Protein AF-A0A6J5IWK3-F1 (afdb_monomer_lite)

Sequence (93 aa):
MSSSYVPAFEVRNGRRNTIPVLATIPHRGTHVPPDIAARMVPKHARWQRNTDWFLADLYAFLPEVGITTIVATHSRYVDDVNRDPGQAPCANR

pLDDT: mean 89.23, std 13.57, range [39.97, 97.75]

Secondary structure (DSSP, 8-state):
-------SEEEESTTT--SS-EEEETT---B--HHHHTTS-HHHHHH-TTS-TTHHHHTTTTTTTT-EEEEE-B-TTT--TTS-TT--S----

Foldseek 3Di:
DDPPDDDQKDKALVPVLPDPAEAEAQAQALDDDPVRCVVDDVVCNPCLVRGPPCVCVVCVCCSVVRYIYIYGHHHCSNPRPVDDPPDDPDPDD

InterPro domains:
  IPR007709 N-formylglutamate amidohydrolase [PF05013] (20-88)

Structure (mmCIF, N/CA/C/O backbone):
data_AF-A0A6J5IWK3-F1
#
_entry.id   AF-A0A6J5IWK3-F1
#
loop_
_atom_site.group_PDB
_atom_site.id
_atom_site.type_symbol
_atom_site.label_atom_id
_atom_site.label_alt_id
_atom_site.label_comp_id
_atom_site.label_asym_id
_atom_site.label_entity_id
_atom_site.label_seq_id
_atom_site.pdbx_PDB_ins_code
_atom_site.Cartn_x
_atom_site.Cartn_y
_atom_site.Cartn_z
_atom_site.occupancy
_atom_site.B_iso_or_equiv
_atom_site.auth_seq_id
_atom_site.auth_comp_id
_atom_site.auth_asym_id
_atom_site.auth_atom_id
_atom_site.pdbx_PDB_model_num
ATOM 1 N N . MET A 1 1 ? 13.607 -19.258 -12.348 1.00 43.31 1 MET A N 1
ATOM 2 C CA . MET A 1 1 ? 13.625 -18.098 -11.431 1.00 43.31 1 MET A CA 1
ATOM 3 C C . MET A 1 1 ? 12.241 -17.997 -10.820 1.00 43.31 1 MET A C 1
ATOM 5 O O . MET A 1 1 ? 11.300 -17.752 -11.560 1.00 43.31 1 MET A O 1
ATOM 9 N N . SER A 1 2 ? 12.088 -18.323 -9.535 1.00 48.09 2 SER A N 1
ATOM 10 C CA . SER A 1 2 ? 10.784 -18.239 -8.867 1.00 48.09 2 SER A CA 1
ATOM 11 C C . SER A 1 2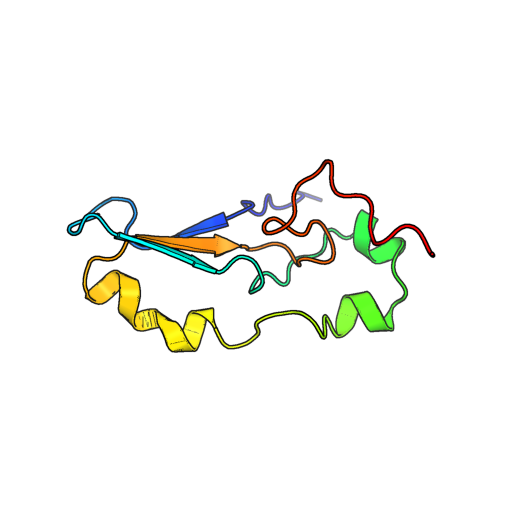 ? 10.360 -16.773 -8.831 1.00 48.09 2 SER A C 1
ATOM 13 O O . SER A 1 2 ? 11.066 -15.957 -8.241 1.00 48.09 2 SER A O 1
ATOM 15 N N . SER A 1 3 ? 9.267 -16.423 -9.509 1.00 58.78 3 SER A N 1
ATOM 16 C CA . SER A 1 3 ? 8.638 -15.121 -9.312 1.00 58.78 3 SER A CA 1
ATOM 17 C C . SER A 1 3 ? 8.051 -15.144 -7.906 1.00 58.78 3 SER A C 1
ATOM 19 O O . SER A 1 3 ? 7.085 -15.862 -7.647 1.00 58.78 3 SER A O 1
ATOM 21 N N . SER A 1 4 ? 8.694 -14.459 -6.961 1.00 78.38 4 SER A N 1
ATOM 22 C CA . SER A 1 4 ? 8.174 -14.346 -5.604 1.00 78.38 4 SER A CA 1
ATOM 23 C C . SER A 1 4 ? 6.884 -13.536 -5.669 1.00 78.38 4 SER A C 1
ATOM 25 O O . SER A 1 4 ? 6.922 -12.334 -5.931 1.00 78.38 4 SER A O 1
ATO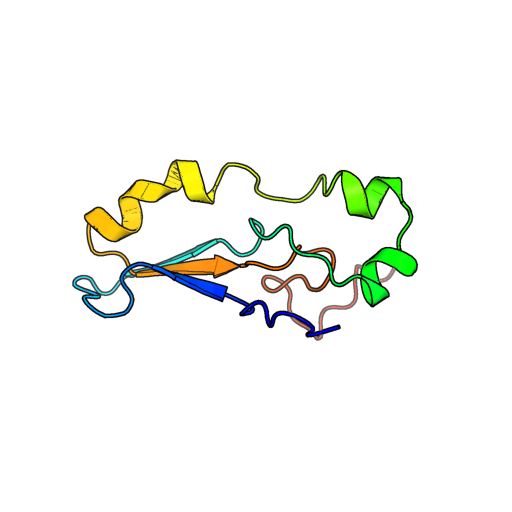M 27 N N . TYR A 1 5 ? 5.751 -14.203 -5.474 1.00 87.00 5 TYR A N 1
ATOM 28 C CA . TYR A 1 5 ? 4.442 -13.567 -5.404 1.00 87.00 5 TYR A CA 1
ATOM 29 C C . TYR A 1 5 ? 4.447 -12.433 -4.368 1.00 87.00 5 TYR A C 1
ATOM 31 O O . TYR A 1 5 ? 4.807 -12.649 -3.209 1.00 87.00 5 TYR A O 1
ATOM 39 N N . VAL A 1 6 ? 4.033 -11.235 -4.786 1.00 93.69 6 VAL A N 1
ATOM 40 C CA . VAL A 1 6 ? 3.812 -10.084 -3.905 1.00 93.69 6 VAL A CA 1
ATOM 41 C C . VAL A 1 6 ? 2.299 -9.900 -3.768 1.00 93.69 6 VAL A C 1
ATOM 43 O O . VAL A 1 6 ? 1.636 -9.665 -4.779 1.00 93.69 6 VAL A O 1
ATOM 46 N N . PRO A 1 7 ? 1.715 -10.005 -2.560 1.00 95.56 7 PRO A N 1
ATOM 47 C CA . PRO A 1 7 ? 0.282 -9.783 -2.384 1.00 95.56 7 PRO A CA 1
ATOM 48 C C . PRO A 1 7 ? -0.066 -8.336 -2.732 1.00 95.56 7 PRO A C 1
ATOM 50 O O . PRO A 1 7 ? 0.701 -7.440 -2.399 1.00 95.56 7 PRO A O 1
ATOM 53 N N . ALA A 1 8 ? -1.220 -8.087 -3.358 1.00 94.94 8 ALA A N 1
ATOM 54 C CA . ALA A 1 8 ? -1.640 -6.736 -3.754 1.00 94.94 8 ALA A CA 1
ATOM 55 C C . ALA A 1 8 ? -1.765 -5.763 -2.563 1.00 94.94 8 ALA A C 1
ATOM 57 O O . ALA A 1 8 ? -1.454 -4.576 -2.686 1.00 94.94 8 ALA A O 1
ATOM 58 N N . PHE A 1 9 ? -2.155 -6.288 -1.397 1.00 96.69 9 PHE A N 1
ATOM 59 C CA . PHE A 1 9 ? -2.324 -5.523 -0.168 1.00 96.69 9 PHE A CA 1
ATOM 60 C C . PHE A 1 9 ? -1.693 -6.230 1.032 1.00 96.69 9 PHE A C 1
ATOM 62 O O . PHE A 1 9 ? -1.765 -7.452 1.169 1.00 96.69 9 PHE A O 1
ATOM 69 N N . GLU A 1 10 ? -1.131 -5.432 1.931 1.00 96.00 10 GLU A N 1
ATOM 70 C CA . GLU A 1 10 ? -0.817 -5.815 3.302 1.00 96.00 10 GLU A CA 1
ATOM 71 C C . GLU A 1 10 ? -2.009 -5.434 4.193 1.00 96.00 10 GLU A C 1
ATOM 73 O O . GLU A 1 10 ? -2.490 -4.300 4.139 1.00 96.00 10 GLU A O 1
ATOM 78 N N . VAL A 1 11 ? -2.486 -6.363 5.025 1.00 96.12 11 VAL A N 1
ATOM 79 C CA . VAL A 1 11 ? -3.564 -6.100 5.989 1.00 96.12 11 VAL A CA 1
ATOM 80 C C . VAL A 1 11 ? -2.999 -6.141 7.403 1.00 96.12 11 VAL A C 1
ATOM 82 O O . VAL A 1 11 ? -2.567 -7.188 7.885 1.00 96.12 11 VAL A O 1
ATOM 85 N N . ARG A 1 12 ? -3.039 -5.000 8.089 1.00 95.06 12 ARG A N 1
ATOM 86 C CA . ARG A 1 12 ? -2.606 -4.841 9.481 1.00 95.06 12 ARG A CA 1
ATOM 87 C C . ARG A 1 12 ? -3.813 -4.922 10.407 1.00 95.06 12 ARG A C 1
ATOM 89 O O . ARG A 1 12 ? -4.875 -4.394 10.091 1.00 95.06 12 ARG A O 1
ATOM 96 N N . ASN A 1 13 ? -3.643 -5.587 11.551 1.00 93.00 13 ASN A N 1
ATOM 97 C CA . ASN A 1 13 ? -4.681 -5.785 12.574 1.00 93.00 13 ASN A CA 1
ATOM 98 C C . ASN A 1 13 ? -5.944 -6.572 12.128 1.00 93.00 13 ASN A C 1
ATOM 100 O O . ASN A 1 13 ? -6.913 -6.676 12.878 1.00 93.00 13 ASN A O 1
ATOM 104 N N . GLY A 1 14 ? -5.925 -7.227 10.961 1.00 81.56 14 GLY A N 1
ATOM 105 C CA . GLY A 1 14 ? -7.110 -7.884 10.380 1.00 81.56 14 GLY A CA 1
ATOM 106 C C . GLY A 1 14 ? -7.673 -9.106 11.126 1.00 81.56 14 GLY A C 1
ATOM 107 O O . GLY A 1 14 ? -8.685 -9.644 10.697 1.00 81.56 14 GLY A O 1
ATOM 108 N N . ARG A 1 15 ? -7.033 -9.572 12.210 1.00 82.69 15 ARG A N 1
ATOM 109 C CA . ARG A 1 15 ? -7.515 -10.699 13.041 1.00 82.69 15 ARG A CA 1
ATOM 110 C C . ARG A 1 15 ? -8.085 -10.286 14.399 1.00 82.69 15 ARG A C 1
ATOM 112 O O . ARG A 1 15 ? -8.738 -11.106 15.034 1.00 82.69 15 ARG A O 1
ATOM 119 N N . ARG A 1 16 ? -7.742 -9.089 14.889 1.00 82.62 16 ARG A N 1
ATOM 120 C CA . ARG A 1 16 ? -8.234 -8.585 16.182 1.00 82.62 16 ARG A CA 1
ATOM 121 C C . ARG A 1 16 ? -9.369 -7.595 15.978 1.00 82.62 16 ARG A C 1
ATOM 123 O O . ARG A 1 16 ? -10.337 -7.683 16.721 1.00 82.62 16 ARG A O 1
ATOM 130 N N . ASN A 1 17 ? -9.228 -6.685 14.999 1.00 81.12 17 ASN A N 1
ATOM 131 C CA . ASN A 1 17 ? -10.294 -5.822 14.473 1.00 81.12 17 ASN A CA 1
ATOM 132 C C . ASN A 1 17 ? -11.277 -5.328 15.552 1.00 81.12 17 ASN A C 1
ATOM 134 O O . ASN A 1 17 ? -12.484 -5.546 15.469 1.00 81.12 17 ASN A O 1
ATOM 138 N N . THR A 1 18 ? -10.732 -4.706 16.598 1.00 89.88 18 THR A N 1
ATOM 139 C CA . THR A 1 18 ? -11.454 -4.425 17.845 1.00 89.88 18 THR A CA 1
ATOM 140 C C . THR A 1 18 ? -12.371 -3.210 17.757 1.00 89.88 18 THR A C 1
ATOM 142 O O . THR A 1 18 ? -13.225 -3.046 18.626 1.00 89.88 18 THR A O 1
ATOM 145 N N . ILE A 1 19 ? -12.226 -2.375 16.721 1.00 93.94 19 ILE A N 1
ATOM 146 C CA . ILE A 1 19 ? -13.123 -1.248 16.448 1.00 93.94 19 ILE A CA 1
ATOM 147 C C . ILE A 1 19 ? -13.648 -1.285 15.004 1.00 93.94 19 ILE A C 1
ATOM 149 O O . ILE A 1 19 ? -12.933 -1.740 14.106 1.00 93.94 19 ILE A O 1
ATOM 153 N N . PRO A 1 20 ? -14.878 -0.797 14.744 1.00 94.38 20 PRO A N 1
ATOM 154 C CA . PRO A 1 20 ? -15.531 -0.886 13.436 1.00 94.38 20 PRO A CA 1
ATOM 155 C C . PRO A 1 20 ? -15.054 0.216 12.472 1.00 94.38 20 PRO A C 1
ATOM 157 O O . PRO A 1 20 ? -15.855 0.905 11.847 1.00 94.38 20 PRO A O 1
ATOM 160 N N . VAL A 1 21 ? -13.738 0.411 12.375 1.00 94.75 21 VAL A N 1
ATOM 161 C CA . VAL A 1 21 ? -13.106 1.402 11.497 1.00 94.75 21 VAL A CA 1
ATOM 162 C C . VAL A 1 21 ? -12.057 0.711 10.632 1.00 94.75 21 VAL A C 1
ATOM 164 O O . VAL A 1 21 ? -11.200 -0.024 11.131 1.00 94.75 21 VAL A O 1
ATOM 167 N N . LEU A 1 22 ? -12.123 0.986 9.329 1.00 95.31 22 LEU A N 1
ATOM 168 C CA . LEU A 1 22 ? -11.159 0.544 8.330 1.00 95.31 22 LEU A CA 1
ATOM 169 C C . LEU A 1 22 ? -10.430 1.762 7.759 1.00 95.31 22 LEU A C 1
ATOM 171 O O . LEU A 1 22 ? -11.065 2.677 7.238 1.00 95.31 22 LEU A O 1
ATOM 175 N N . ALA A 1 23 ? -9.103 1.752 7.826 1.00 96.25 23 ALA A N 1
ATOM 176 C CA . ALA A 1 23 ? -8.256 2.738 7.169 1.00 96.25 23 ALA A CA 1
ATOM 177 C C . ALA A 1 23 ? -7.595 2.123 5.932 1.00 96.25 23 ALA A C 1
ATOM 179 O O . ALA A 1 23 ? -7.133 0.982 5.963 1.00 96.25 23 ALA A O 1
ATOM 180 N N . THR A 1 24 ? -7.523 2.879 4.840 1.00 96.81 24 THR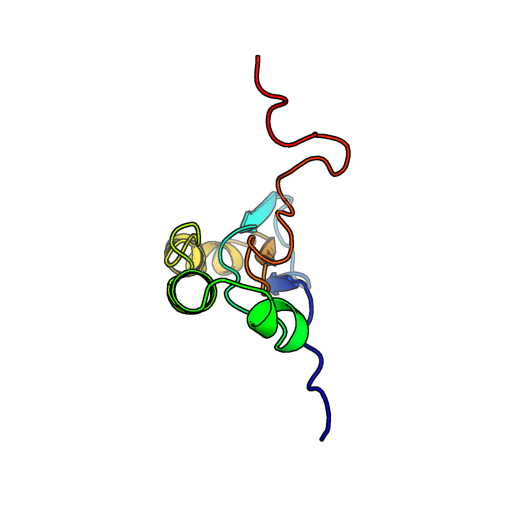 A N 1
ATOM 181 C CA . THR A 1 24 ? -6.861 2.438 3.608 1.00 96.81 24 THR A CA 1
ATOM 182 C C . THR A 1 24 ? -5.748 3.406 3.231 1.00 96.81 24 THR A C 1
ATOM 184 O O . THR A 1 24 ? -5.887 4.619 3.372 1.00 96.81 24 THR A O 1
ATOM 187 N N . ILE A 1 25 ? -4.622 2.860 2.777 1.00 97.62 25 ILE A N 1
ATOM 188 C CA . ILE A 1 25 ? -3.464 3.613 2.291 1.00 97.62 25 ILE A CA 1
ATOM 189 C C . ILE A 1 25 ? -3.183 3.122 0.864 1.00 97.62 25 ILE A C 1
ATOM 191 O O . ILE A 1 25 ? -2.375 2.206 0.668 1.00 97.62 25 ILE A O 1
ATOM 195 N N . PRO A 1 26 ? -3.897 3.668 -0.139 1.00 97.25 26 PRO A N 1
ATOM 196 C CA . PRO A 1 26 ? -3.931 3.108 -1.490 1.00 97.25 26 PRO A CA 1
ATOM 197 C C . PRO A 1 26 ? -2.666 3.397 -2.306 1.00 97.25 26 PRO A C 1
ATOM 199 O O . PRO A 1 26 ? -2.390 2.684 -3.264 1.00 97.25 26 PRO A O 1
ATOM 202 N N . HIS A 1 27 ? -1.885 4.426 -1.954 1.00 97.50 27 HIS A N 1
ATOM 203 C CA . HIS A 1 27 ? -0.792 4.926 -2.805 1.00 97.50 27 HIS A CA 1
ATOM 204 C C . HIS A 1 27 ? 0.604 4.814 -2.183 1.00 97.50 27 HIS A C 1
ATOM 206 O O . HIS A 1 27 ? 1.554 5.381 -2.715 1.00 97.50 27 HIS A O 1
ATOM 212 N N . ARG A 1 28 ? 0.768 4.056 -1.091 1.00 96.19 28 ARG A N 1
ATOM 213 C CA . ARG A 1 28 ? 2.094 3.797 -0.492 1.00 96.19 28 ARG A CA 1
ATOM 214 C C . ARG A 1 28 ? 2.923 2.773 -1.271 1.00 96.19 28 ARG A C 1
ATOM 216 O O . ARG A 1 28 ? 4.141 2.713 -1.106 1.00 96.19 28 ARG A O 1
ATOM 223 N N . GLY A 1 29 ? 2.284 1.913 -2.058 1.00 95.88 29 GLY A N 1
ATOM 224 C CA . GLY A 1 29 ? 2.972 0.820 -2.731 1.00 95.88 29 GLY A CA 1
ATOM 225 C C . GLY A 1 29 ? 4.087 1.305 -3.660 1.00 95.88 29 GLY A C 1
ATOM 226 O O . GLY A 1 29 ? 3.997 2.366 -4.276 1.00 95.88 29 GLY A O 1
ATOM 227 N N . THR A 1 30 ? 5.161 0.522 -3.733 1.00 95.88 30 THR A N 1
ATOM 228 C CA . THR A 1 30 ? 6.350 0.829 -4.547 1.00 95.88 30 THR A CA 1
ATOM 229 C C . THR A 1 30 ? 6.726 -0.303 -5.491 1.00 95.88 30 THR A C 1
ATOM 231 O O . THR A 1 30 ? 7.596 -0.130 -6.349 1.00 95.88 30 THR A O 1
ATOM 234 N N . HIS A 1 31 ? 6.084 -1.466 -5.357 1.00 95.69 31 HIS A N 1
ATOM 235 C CA . HIS A 1 31 ? 6.362 -2.599 -6.219 1.00 95.69 31 HIS A CA 1
ATOM 236 C C . HIS A 1 31 ? 5.840 -2.327 -7.634 1.00 95.69 31 HIS A C 1
ATOM 238 O O . HIS A 1 31 ? 4.661 -2.030 -7.832 1.00 95.69 31 HIS A O 1
ATOM 244 N N . VAL A 1 32 ? 6.735 -2.429 -8.615 1.00 95.00 32 VAL A N 1
ATOM 245 C CA . VAL A 1 32 ? 6.414 -2.407 -10.043 1.00 95.00 32 VAL A CA 1
ATOM 246 C C . VAL A 1 32 ? 6.951 -3.712 -10.632 1.00 95.00 32 VAL A C 1
ATOM 248 O O . VAL A 1 32 ? 8.168 -3.921 -10.585 1.00 95.00 32 VAL A O 1
ATOM 251 N N . PRO A 1 33 ? 6.085 -4.594 -11.162 1.00 94.06 33 PRO A N 1
ATOM 252 C CA . PRO A 1 33 ? 6.510 -5.821 -11.824 1.00 94.06 33 PRO A CA 1
ATOM 253 C C . PRO A 1 33 ? 7.527 -5.555 -12.951 1.00 94.06 33 PRO A C 1
ATOM 255 O O . PRO A 1 33 ? 7.398 -4.549 -13.658 1.00 94.06 33 PRO A O 1
ATOM 258 N N . PRO A 1 34 ? 8.551 -6.413 -13.141 1.00 93.25 34 PRO A N 1
ATOM 259 C CA . PRO A 1 34 ? 9.624 -6.158 -14.107 1.00 93.25 34 PRO A CA 1
ATOM 260 C C . PRO A 1 34 ? 9.157 -5.969 -15.557 1.00 93.25 34 PRO A C 1
ATOM 262 O O . PRO A 1 34 ? 9.701 -5.138 -16.280 1.00 93.25 34 PRO A O 1
ATOM 265 N N . ASP A 1 35 ? 8.141 -6.716 -15.979 1.00 94.38 35 ASP A N 1
ATOM 266 C CA . ASP A 1 35 ? 7.520 -6.645 -17.304 1.00 94.38 35 ASP A CA 1
ATOM 267 C C . ASP A 1 35 ? 6.791 -5.312 -17.542 1.00 94.38 35 ASP A C 1
ATOM 269 O O . ASP A 1 35 ? 6.842 -4.756 -18.641 1.00 94.38 35 ASP A O 1
ATOM 273 N N . ILE A 1 36 ? 6.180 -4.751 -16.497 1.00 94.62 36 ILE A N 1
ATOM 274 C CA . ILE A 1 36 ? 5.593 -3.408 -16.526 1.00 94.62 36 ILE A CA 1
ATOM 275 C C . ILE A 1 36 ? 6.700 -2.347 -16.508 1.00 94.62 36 ILE A C 1
ATOM 277 O O . ILE A 1 36 ? 6.678 -1.417 -17.316 1.00 94.62 36 ILE A O 1
ATOM 281 N N . ALA A 1 37 ? 7.703 -2.496 -15.638 1.00 94.44 37 ALA A N 1
ATOM 282 C CA . ALA A 1 37 ? 8.820 -1.559 -15.524 1.00 94.44 37 ALA A CA 1
ATOM 283 C C . ALA A 1 37 ? 9.607 -1.425 -16.840 1.00 94.44 37 ALA A C 1
ATOM 285 O O . ALA A 1 37 ? 9.999 -0.317 -17.205 1.00 94.44 37 ALA A O 1
ATOM 286 N N . ALA A 1 38 ? 9.777 -2.523 -17.588 1.00 95.31 38 ALA A N 1
ATOM 287 C CA . ALA A 1 38 ? 10.437 -2.539 -18.896 1.00 95.31 38 ALA A CA 1
ATOM 288 C C . ALA A 1 38 ? 9.727 -1.675 -19.957 1.00 95.31 38 ALA A C 1
ATOM 290 O O . ALA A 1 38 ? 10.347 -1.264 -20.936 1.00 95.31 38 ALA A O 1
ATOM 291 N N . ARG A 1 39 ? 8.437 -1.380 -19.761 1.00 95.56 39 ARG A N 1
ATOM 292 C CA . ARG A 1 39 ? 7.616 -0.548 -20.655 1.00 95.56 39 ARG A CA 1
ATOM 293 C C . ARG A 1 39 ? 7.522 0.909 -20.194 1.00 95.56 39 ARG A C 1
ATOM 295 O O . ARG A 1 39 ? 6.926 1.731 -20.887 1.00 95.56 39 ARG A O 1
ATOM 302 N N . MET A 1 40 ? 8.075 1.240 -19.028 1.00 94.44 40 MET A N 1
ATOM 303 C CA . MET A 1 40 ? 8.050 2.588 -18.467 1.00 94.44 40 MET A CA 1
ATOM 304 C C . MET A 1 40 ? 9.267 3.403 -18.903 1.00 94.44 40 MET A C 1
ATOM 306 O O . MET A 1 40 ? 10.350 2.879 -19.152 1.00 94.44 40 MET A O 1
ATOM 310 N N . VAL A 1 41 ? 9.129 4.731 -18.882 1.00 95.00 41 VAL A N 1
ATOM 311 C CA . VAL A 1 41 ? 10.307 5.606 -18.917 1.00 95.00 41 VAL A CA 1
ATOM 312 C C . VAL A 1 41 ? 11.148 5.314 -17.662 1.00 95.00 41 VAL A C 1
ATOM 314 O O . VAL A 1 41 ? 10.606 5.438 -16.559 1.00 95.00 41 VAL A O 1
ATOM 317 N N . PRO A 1 42 ? 12.458 5.002 -17.769 1.00 91.69 42 PRO A N 1
ATOM 318 C CA . PRO A 1 42 ? 13.263 4.537 -16.631 1.00 91.69 42 PRO A CA 1
ATOM 319 C C . PRO A 1 42 ? 13.219 5.463 -15.406 1.00 91.69 42 PRO A C 1
ATOM 321 O O . PRO A 1 42 ? 13.166 5.019 -14.259 1.00 91.69 42 PRO A O 1
ATOM 324 N N . LYS A 1 43 ? 13.161 6.782 -15.641 1.00 92.62 43 LYS A N 1
ATOM 325 C CA . LYS A 1 43 ? 13.028 7.782 -14.572 1.00 92.62 43 LYS A CA 1
ATOM 326 C C . LYS A 1 43 ? 11.685 7.698 -13.830 1.00 92.62 43 LYS A C 1
ATOM 328 O O . LYS A 1 43 ? 11.623 8.029 -12.659 1.00 92.62 43 LYS A O 1
ATOM 333 N N . HIS A 1 44 ? 10.596 7.279 -14.462 1.00 90.81 44 HIS A N 1
ATOM 334 C CA . HIS A 1 44 ? 9.307 7.170 -13.772 1.00 90.81 44 HIS A CA 1
ATOM 335 C C . HIS A 1 44 ? 9.257 5.911 -12.904 1.00 90.81 44 HIS A C 1
ATOM 337 O O . HIS A 1 44 ? 8.891 6.017 -11.735 1.00 90.81 44 HIS A O 1
ATOM 343 N N . ALA A 1 45 ? 9.736 4.776 -13.426 1.00 89.19 45 ALA A N 1
ATOM 344 C CA . ALA A 1 45 ? 9.822 3.521 -12.676 1.00 89.19 45 ALA A CA 1
ATOM 345 C C . ALA A 1 45 ? 10.681 3.653 -11.404 1.00 89.19 45 ALA A C 1
ATOM 347 O O . ALA A 1 45 ? 10.329 3.119 -10.353 1.00 89.19 45 ALA A O 1
ATOM 348 N N . ARG A 1 46 ? 11.784 4.415 -11.476 1.00 88.19 46 ARG A N 1
ATOM 349 C CA . ARG A 1 46 ? 12.684 4.625 -10.332 1.00 88.19 46 ARG A CA 1
ATOM 350 C C . ARG A 1 46 ? 12.147 5.614 -9.294 1.00 88.19 46 ARG A C 1
ATOM 352 O O . ARG A 1 46 ? 12.352 5.396 -8.108 1.00 88.19 46 ARG A O 1
ATOM 359 N N . TRP A 1 47 ? 11.545 6.724 -9.719 1.00 90.81 47 TRP A N 1
ATOM 360 C CA . TRP A 1 47 ? 11.277 7.845 -8.808 1.00 90.81 47 TRP A CA 1
ATOM 361 C C . TRP A 1 47 ? 9.890 7.814 -8.178 1.00 90.81 47 TRP A C 1
ATOM 363 O O . TRP A 1 47 ? 9.737 8.396 -7.114 1.00 90.81 47 TRP A O 1
ATOM 373 N N . GLN A 1 48 ? 8.893 7.220 -8.848 1.00 94.06 48 GLN A N 1
ATOM 374 C CA . GLN A 1 48 ? 7.521 7.067 -8.338 1.00 94.06 48 GLN A CA 1
ATOM 375 C C . GLN A 1 48 ? 7.005 8.303 -7.573 1.00 94.06 48 GLN A C 1
ATOM 377 O O . GLN A 1 48 ? 6.592 8.248 -6.420 1.00 94.06 48 GLN A O 1
ATOM 382 N N . ARG A 1 49 ? 7.096 9.476 -8.216 1.00 92.56 49 ARG A N 1
ATOM 383 C CA . ARG A 1 49 ? 6.864 10.786 -7.580 1.00 92.56 49 ARG A CA 1
ATOM 384 C C . ARG A 1 49 ? 5.471 10.956 -6.968 1.00 92.56 49 ARG A C 1
ATOM 386 O O . ARG A 1 49 ? 5.312 11.808 -6.106 1.00 92.56 49 ARG A O 1
ATOM 393 N N . ASN A 1 50 ? 4.483 10.189 -7.425 1.00 92.75 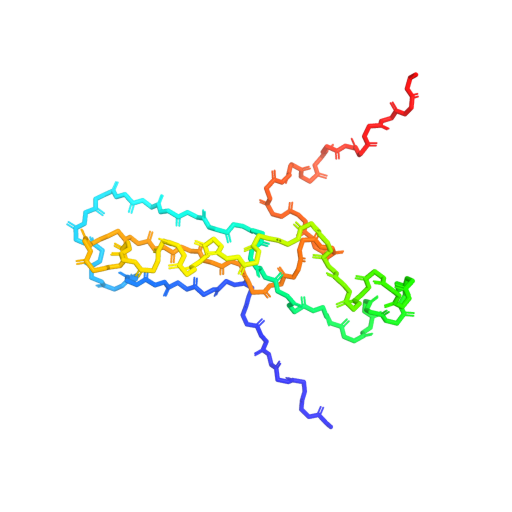50 ASN A N 1
ATOM 394 C CA . ASN A 1 50 ? 3.110 10.237 -6.917 1.00 92.75 50 ASN A CA 1
ATOM 395 C C . ASN A 1 50 ? 2.812 9.174 -5.843 1.00 92.75 50 ASN A C 1
ATOM 397 O O . ASN A 1 50 ? 1.640 8.925 -5.560 1.00 92.75 50 ASN A O 1
ATOM 401 N N . THR A 1 51 ? 3.845 8.529 -5.294 1.00 96.31 51 THR A N 1
ATOM 402 C CA . THR A 1 51 ? 3.734 7.618 -4.151 1.00 96.31 51 THR A CA 1
ATOM 403 C C . THR A 1 51 ? 3.594 8.404 -2.850 1.00 96.31 51 THR A C 1
ATOM 405 O O . THR A 1 51 ? 4.315 9.373 -2.604 1.00 96.31 51 THR A O 1
ATOM 408 N N . ASP A 1 52 ? 2.720 7.923 -1.975 1.00 96.62 52 ASP A N 1
ATOM 409 C CA . ASP A 1 52 ? 2.520 8.442 -0.624 1.00 96.62 52 ASP A CA 1
ATOM 410 C C . ASP A 1 52 ? 3.599 7.886 0.321 1.00 96.62 52 ASP A C 1
ATOM 412 O O . ASP A 1 52 ? 3.330 7.068 1.204 1.00 96.62 52 ASP A O 1
ATOM 416 N N . TRP A 1 53 ? 4.851 8.301 0.097 1.00 95.44 53 TRP A N 1
ATOM 417 C CA . TRP A 1 53 ? 6.061 7.696 0.675 1.00 95.44 53 TRP A CA 1
ATOM 418 C C . TRP A 1 53 ? 6.019 7.476 2.188 1.00 95.44 53 TRP A C 1
ATOM 420 O O . TRP A 1 53 ? 6.465 6.436 2.662 1.00 95.44 53 TRP A O 1
ATOM 430 N N . PHE A 1 54 ? 5.470 8.434 2.933 1.00 95.50 54 PHE A N 1
ATOM 431 C CA . PHE A 1 54 ? 5.521 8.443 4.396 1.00 95.50 54 PHE A CA 1
ATOM 432 C C . PHE A 1 54 ? 4.175 8.146 5.056 1.00 95.50 54 PHE A C 1
ATOM 434 O O . PHE A 1 54 ? 4.090 8.110 6.278 1.00 95.50 54 PHE A O 1
ATOM 441 N N . LEU A 1 55 ? 3.106 7.937 4.282 1.00 95.44 55 LEU A N 1
ATOM 442 C CA . LEU A 1 55 ? 1.753 7.887 4.839 1.00 95.44 55 LEU A CA 1
ATOM 443 C C . LEU A 1 55 ? 1.530 6.644 5.712 1.00 95.44 55 LEU A C 1
ATOM 445 O O . LEU A 1 55 ? 0.887 6.730 6.754 1.00 95.44 55 LEU A O 1
ATOM 449 N N . ALA A 1 56 ? 2.112 5.500 5.337 1.00 93.38 56 ALA A N 1
ATOM 450 C CA . ALA A 1 56 ? 2.043 4.288 6.159 1.00 93.38 56 ALA A CA 1
ATOM 451 C C . ALA A 1 56 ? 2.831 4.394 7.469 1.00 93.38 56 ALA A C 1
ATOM 453 O O . ALA A 1 56 ? 2.448 3.741 8.439 1.00 93.38 56 ALA A O 1
ATOM 454 N N . ASP A 1 57 ? 3.892 5.200 7.496 1.00 95.19 57 ASP A N 1
ATOM 455 C CA . ASP A 1 57 ? 4.695 5.424 8.698 1.00 95.19 57 ASP A CA 1
ATOM 456 C C . ASP A 1 57 ? 4.018 6.461 9.600 1.00 95.19 57 ASP A C 1
ATOM 458 O O . ASP A 1 57 ? 3.875 6.243 10.801 1.00 95.19 57 ASP A O 1
ATOM 462 N N . LEU A 1 58 ? 3.494 7.541 9.008 1.00 97.31 58 LEU A N 1
ATOM 463 C CA . LEU A 1 58 ? 2.710 8.564 9.703 1.00 97.31 58 LEU A CA 1
ATOM 464 C C . LEU A 1 58 ? 1.502 7.962 10.441 1.00 97.31 58 LEU A C 1
ATOM 466 O O . LEU A 1 58 ? 1.170 8.389 11.543 1.00 97.31 58 LEU A O 1
ATOM 470 N N . TYR A 1 59 ? 0.870 6.948 9.847 1.00 96.81 59 TYR A N 1
ATOM 471 C CA . TYR A 1 59 ? -0.287 6.247 10.404 1.00 96.81 59 TYR A CA 1
ATOM 472 C C . TYR A 1 59 ? 0.041 4.855 10.969 1.00 96.81 59 TYR A C 1
ATOM 474 O O . TYR A 1 59 ? -0.852 4.017 11.128 1.00 96.81 59 TYR A O 1
ATOM 482 N N . ALA A 1 60 ? 1.304 4.588 11.313 1.00 95.75 60 ALA A N 1
ATOM 483 C CA . ALA A 1 60 ? 1.719 3.287 11.841 1.00 95.75 60 ALA A CA 1
ATOM 484 C C . ALA A 1 60 ? 1.039 2.914 13.173 1.00 95.75 60 ALA A C 1
ATOM 486 O O . ALA A 1 60 ? 0.942 1.731 13.482 1.00 95.75 60 ALA A O 1
ATOM 487 N N . PHE A 1 61 ? 0.511 3.896 13.914 1.00 96.00 61 PHE A N 1
ATOM 488 C CA . PHE A 1 61 ? -0.195 3.706 15.187 1.00 96.00 61 PHE A CA 1
ATOM 489 C C . PHE A 1 61 ? -1.634 3.175 15.041 1.00 96.00 61 PHE A C 1
ATOM 491 O O . PHE A 1 61 ? -2.225 2.723 16.019 1.00 96.00 61 PHE A O 1
ATOM 498 N N . LEU A 1 62 ? -2.237 3.225 13.843 1.00 96.06 62 LEU A N 1
ATOM 499 C CA . LEU A 1 62 ? -3.645 2.838 13.650 1.00 96.06 62 LEU A CA 1
ATOM 500 C C . LEU A 1 62 ? -3.958 1.394 14.116 1.00 96.06 62 LEU A C 1
ATOM 502 O O . LEU A 1 62 ? -4.944 1.206 14.832 1.00 96.06 62 LEU A O 1
ATOM 506 N N . PRO A 1 63 ? -3.129 0.376 13.801 1.00 95.25 63 PRO A N 1
ATOM 507 C CA . PRO A 1 63 ? -3.282 -0.975 14.342 1.00 95.25 63 PRO A CA 1
ATOM 508 C C . PRO A 1 63 ? -3.295 -1.040 15.874 1.00 95.25 63 PRO A C 1
ATOM 510 O O . PRO A 1 63 ? -4.029 -1.848 16.441 1.00 95.25 63 PRO A O 1
ATOM 513 N N . GLU A 1 64 ? -2.503 -0.200 16.544 1.00 93.88 64 GLU A N 1
ATOM 514 C CA . GLU A 1 64 ? -2.345 -0.201 18.005 1.00 93.88 64 GLU A CA 1
ATOM 515 C C . GLU A 1 64 ? -3.597 0.322 18.713 1.00 93.88 64 GLU A C 1
ATOM 517 O O . GLU A 1 64 ? -3.964 -0.177 19.774 1.00 93.88 64 GLU A O 1
ATOM 522 N N . VAL A 1 65 ? -4.308 1.265 18.087 1.00 94.81 65 VAL A N 1
ATOM 523 C CA . VAL A 1 65 ? -5.603 1.771 18.572 1.00 94.81 65 VAL A CA 1
ATOM 524 C C . VAL A 1 65 ? -6.795 0.915 18.118 1.00 94.81 65 VAL A C 1
ATOM 526 O O . VAL A 1 65 ? -7.947 1.279 18.345 1.00 94.81 65 VAL A O 1
ATOM 529 N N . GLY A 1 66 ? -6.540 -0.237 17.487 1.00 95.31 66 GLY A N 1
ATOM 530 C CA . GLY A 1 66 ? -7.561 -1.220 17.119 1.00 95.31 66 GLY A CA 1
ATOM 531 C C . GLY A 1 66 ? -8.130 -1.086 15.704 1.00 95.31 66 GLY A C 1
ATOM 532 O O . GLY A 1 66 ? -8.975 -1.900 15.319 1.00 95.31 66 GLY A O 1
ATOM 533 N N . ILE A 1 67 ? -7.668 -0.116 14.911 1.00 96.88 67 ILE A N 1
ATOM 534 C CA . ILE A 1 67 ? -8.119 0.093 13.527 1.00 96.88 67 ILE A CA 1
ATOM 535 C C . ILE A 1 67 ? -7.516 -0.987 12.630 1.00 96.88 67 ILE A C 1
ATOM 537 O O . ILE A 1 67 ? -6.344 -1.339 12.760 1.00 96.88 67 ILE A O 1
ATOM 541 N N . THR A 1 68 ? -8.313 -1.539 11.716 1.00 97.12 68 THR A N 1
ATOM 542 C CA . THR A 1 68 ? -7.771 -2.390 10.646 1.00 97.12 68 THR A CA 1
ATOM 543 C C . THR A 1 68 ? -7.246 -1.493 9.534 1.00 97.12 68 THR A C 1
ATOM 545 O O . THR A 1 68 ? -7.958 -0.592 9.092 1.00 97.12 68 THR A O 1
ATOM 548 N N . THR A 1 69 ? -6.020 -1.735 9.069 1.00 97.25 69 THR A N 1
ATOM 549 C CA . THR A 1 69 ? -5.394 -0.906 8.028 1.00 97.25 69 THR A CA 1
ATOM 550 C C . THR A 1 69 ? -5.026 -1.755 6.820 1.00 97.25 69 THR A C 1
ATOM 552 O O . THR A 1 69 ? -4.313 -2.748 6.957 1.00 97.25 69 THR A O 1
ATOM 555 N N . ILE A 1 70 ? -5.487 -1.356 5.635 1.00 97.19 70 ILE A N 1
ATOM 556 C CA . ILE A 1 70 ? -5.144 -1.981 4.351 1.00 97.19 70 ILE A CA 1
ATOM 557 C C . ILE A 1 70 ? -4.151 -1.078 3.626 1.00 97.19 70 ILE A C 1
ATOM 559 O O . ILE A 1 70 ? -4.430 0.097 3.391 1.00 97.19 70 ILE A O 1
ATOM 563 N N . VAL A 1 71 ? -2.998 -1.623 3.258 1.00 97.75 71 VAL A N 1
ATOM 564 C CA . VAL A 1 71 ? -1.903 -0.873 2.638 1.00 97.75 71 VAL A CA 1
ATOM 565 C C . VAL A 1 71 ? -1.567 -1.493 1.287 1.00 97.75 71 VAL A C 1
ATOM 567 O O . VAL A 1 71 ? -1.279 -2.686 1.208 1.00 97.75 71 VAL A O 1
ATOM 570 N N . ALA A 1 72 ? -1.592 -0.698 0.217 1.00 97.69 72 ALA A N 1
ATOM 571 C CA . ALA A 1 72 ? -1.203 -1.174 -1.108 1.00 97.69 72 ALA A CA 1
ATOM 572 C C . ALA A 1 72 ? 0.302 -1.479 -1.171 1.00 97.69 72 ALA A C 1
ATOM 574 O O . ALA A 1 72 ? 1.131 -0.713 -0.670 1.00 97.69 72 ALA A O 1
ATOM 575 N N . THR A 1 73 ? 0.666 -2.588 -1.815 1.00 97.06 73 THR A N 1
ATOM 576 C CA . THR A 1 73 ? 2.074 -2.979 -2.019 1.00 97.06 73 THR A CA 1
ATOM 577 C C . THR A 1 73 ? 2.605 -2.530 -3.379 1.00 97.06 73 THR A C 1
ATOM 579 O O . THR A 1 73 ? 3.786 -2.191 -3.508 1.00 97.06 73 THR A O 1
ATOM 582 N N . HIS A 1 74 ? 1.724 -2.487 -4.380 1.00 96.81 74 HIS A N 1
ATOM 583 C CA . HIS A 1 74 ? 2.039 -2.106 -5.749 1.00 96.81 74 HIS A CA 1
ATOM 584 C C . HIS A 1 74 ? 1.933 -0.598 -5.935 1.00 96.81 74 HIS A C 1
ATOM 586 O O . HIS A 1 74 ? 1.094 0.068 -5.330 1.00 96.81 74 HIS A O 1
ATOM 592 N N . SER A 1 75 ? 2.808 -0.063 -6.780 1.00 96.56 75 SER A N 1
ATOM 593 C CA . SER A 1 75 ? 2.763 1.342 -7.158 1.00 96.56 75 SER A CA 1
ATOM 594 C C . SER A 1 75 ? 1.457 1.676 -7.860 1.00 96.56 75 SER A C 1
ATOM 596 O O . SER A 1 75 ? 1.008 0.917 -8.717 1.00 96.56 75 SER A O 1
ATOM 598 N N . ARG A 1 76 ? 0.925 2.876 -7.613 1.00 95.62 76 ARG A N 1
ATOM 599 C CA . ARG A 1 76 ? -0.224 3.406 -8.367 1.00 95.62 76 ARG A CA 1
ATOM 600 C C . ARG A 1 76 ? 0.034 3.549 -9.873 1.00 95.62 76 ARG A C 1
ATOM 602 O O . ARG A 1 76 ? -0.877 3.821 -10.640 1.00 95.62 76 ARG A O 1
ATOM 609 N N . TYR A 1 77 ? 1.295 3.438 -10.295 1.00 94.81 77 TYR A N 1
ATOM 610 C CA . TYR A 1 77 ? 1.672 3.404 -11.707 1.00 94.81 77 TYR A CA 1
ATOM 611 C C . TYR A 1 77 ? 1.382 2.055 -12.374 1.00 94.81 77 TYR A C 1
ATOM 613 O O . TYR A 1 77 ? 1.364 1.990 -13.599 1.00 94.81 77 TYR A O 1
ATOM 621 N N . VAL A 1 78 ? 1.216 0.990 -11.584 1.00 94.56 78 VAL A N 1
ATOM 622 C CA . VAL A 1 78 ? 0.718 -0.306 -12.060 1.00 94.56 78 VAL A CA 1
ATOM 623 C C . VAL A 1 78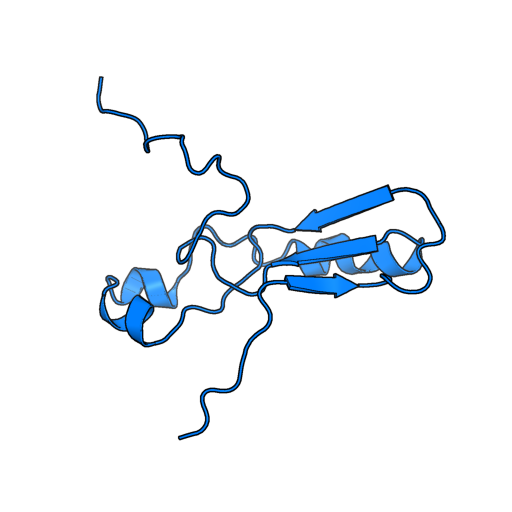 ? -0.792 -0.216 -12.225 1.00 94.56 78 VAL A C 1
ATOM 625 O O . VAL A 1 78 ? -1.296 -0.466 -13.314 1.00 94.56 78 VAL A O 1
ATOM 628 N N . ASP A 1 79 ? -1.479 0.180 -11.156 1.00 92.56 79 ASP A N 1
ATOM 629 C CA . ASP A 1 79 ? -2.909 0.460 -11.154 1.00 92.56 79 ASP A CA 1
ATOM 630 C C . ASP A 1 79 ? -3.251 1.421 -10.010 1.00 92.56 79 ASP A C 1
ATOM 632 O O . ASP A 1 79 ? -2.724 1.293 -8.901 1.00 92.56 79 ASP A O 1
ATOM 636 N N . ASP A 1 80 ? -4.127 2.388 -10.267 1.00 94.00 80 ASP A N 1
ATOM 637 C CA . ASP A 1 80 ? -4.583 3.332 -9.252 1.00 94.00 80 ASP A CA 1
ATOM 638 C C . ASP A 1 80 ? -5.884 2.820 -8.629 1.00 94.00 80 ASP A C 1
ATOM 640 O O . ASP A 1 80 ? -6.981 3.154 -9.067 1.00 94.00 80 ASP A O 1
ATOM 644 N N . VAL A 1 81 ? -5.752 2.047 -7.550 1.00 92.69 81 VAL A N 1
ATOM 645 C CA . VAL A 1 81 ? -6.876 1.429 -6.819 1.00 92.69 81 VAL A CA 1
ATOM 646 C C . VAL A 1 81 ? -7.846 2.430 -6.171 1.00 92.69 81 VAL A C 1
ATOM 648 O O . VAL A 1 81 ? -8.851 2.022 -5.597 1.00 92.69 81 VAL A O 1
ATOM 651 N N . ASN A 1 82 ? -7.551 3.734 -6.231 1.00 92.94 82 ASN A N 1
ATOM 652 C CA . ASN A 1 82 ? -8.446 4.807 -5.794 1.00 92.94 82 ASN A CA 1
ATOM 653 C C . ASN A 1 82 ? -9.155 5.497 -6.979 1.00 92.94 82 ASN A C 1
ATOM 655 O O . ASN A 1 82 ? -9.671 6.610 -6.844 1.00 92.94 82 ASN A O 1
ATOM 659 N N . ARG A 1 83 ? -9.135 4.877 -8.163 1.00 90.81 83 ARG A N 1
ATOM 660 C CA . ARG A 1 83 ? -9.849 5.326 -9.359 1.00 90.81 83 ARG A CA 1
ATOM 661 C C . ARG A 1 83 ? -10.887 4.301 -9.780 1.00 90.81 83 ARG A C 1
ATOM 663 O O . ARG A 1 83 ? -10.708 3.101 -9.613 1.00 90.81 83 ARG A O 1
ATOM 670 N N . ASP A 1 84 ? -11.982 4.810 -10.335 1.00 89.69 84 ASP A N 1
ATOM 671 C CA . ASP A 1 84 ? -12.983 3.974 -10.986 1.00 89.69 84 ASP A CA 1
ATOM 672 C C . ASP A 1 84 ? -12.381 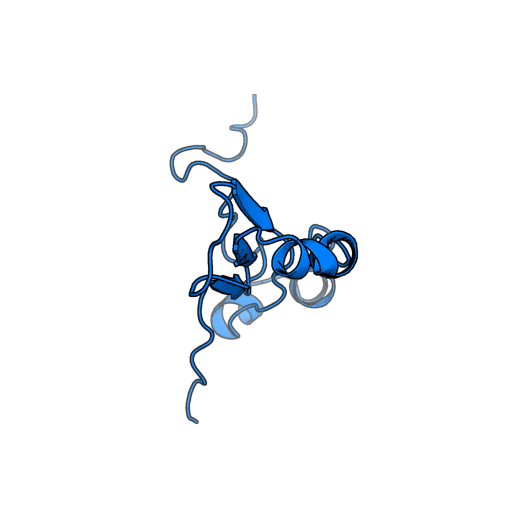3.408 -12.288 1.00 89.69 84 ASP A C 1
ATOM 674 O O . ASP A 1 84 ? -11.891 4.194 -13.106 1.00 89.69 84 ASP A O 1
ATOM 678 N N . PRO A 1 85 ? -12.409 2.081 -12.516 1.00 85.44 85 PRO A N 1
ATOM 679 C CA . PRO A 1 85 ? -11.898 1.477 -13.748 1.00 85.44 85 PRO A CA 1
ATOM 680 C C . PRO A 1 85 ? -12.611 1.969 -15.020 1.00 85.44 85 PRO A C 1
ATOM 682 O O . PRO A 1 85 ? -12.040 1.886 -16.106 1.00 85.44 85 PRO A O 1
ATOM 685 N N . GLY A 1 86 ? -13.842 2.487 -14.912 1.00 81.50 86 GLY A N 1
ATOM 686 C CA . GLY A 1 86 ? -14.584 3.099 -16.019 1.00 81.50 86 GLY A CA 1
ATOM 687 C C . GLY A 1 86 ? -14.252 4.576 -16.261 1.00 81.50 86 GLY A C 1
ATOM 688 O O . GLY A 1 86 ? -14.678 5.148 -17.269 1.00 81.50 86 GLY A O 1
ATOM 689 N N . GLN A 1 87 ? -13.493 5.215 -15.366 1.00 72.56 87 GLN A N 1
ATOM 690 C CA . GLN A 1 87 ? -13.110 6.614 -15.502 1.00 72.56 87 GLN A CA 1
ATOM 691 C C . GLN A 1 87 ? -11.989 6.745 -16.538 1.00 72.56 87 GLN A C 1
ATOM 693 O O . GLN A 1 87 ? -10.817 6.506 -16.251 1.00 72.56 87 GLN A O 1
ATOM 698 N N . ALA A 1 88 ? -12.336 7.181 -17.752 1.00 60.69 88 ALA A N 1
ATOM 699 C CA . ALA A 1 88 ? -11.331 7.572 -18.734 1.00 60.69 88 ALA A CA 1
ATOM 700 C C . ALA A 1 88 ? -10.454 8.698 -18.144 1.00 60.69 88 ALA A C 1
ATOM 702 O O . ALA A 1 88 ? -11.005 9.677 -17.620 1.00 60.69 88 ALA A O 1
ATOM 703 N N . PRO A 1 89 ? -9.111 8.603 -18.215 1.00 60.66 89 PRO A N 1
ATOM 704 C CA . PRO A 1 89 ? -8.249 9.715 -17.838 1.00 60.66 89 PRO A CA 1
ATOM 705 C C . PRO A 1 89 ? -8.644 10.892 -18.721 1.00 60.66 89 PRO A C 1
ATOM 707 O O . PRO A 1 89 ? -8.662 10.733 -19.938 1.00 60.66 89 PRO A O 1
ATOM 710 N N . CYS A 1 90 ? -9.051 11.996 -18.082 1.00 53.72 90 CYS A N 1
ATOM 711 C CA . CYS A 1 90 ? -9.604 13.215 -18.673 1.00 53.72 90 CYS A CA 1
ATOM 712 C C . CYS A 1 90 ? -9.539 13.219 -20.206 1.00 53.72 90 CYS A C 1
ATOM 714 O O . CYS A 1 90 ? -8.489 13.518 -20.775 1.00 53.72 90 CYS A O 1
ATOM 716 N N . ALA A 1 91 ? -10.642 12.865 -20.875 1.00 47.38 91 ALA A N 1
ATOM 717 C CA . ALA A 1 91 ? -10.765 13.134 -22.299 1.00 47.38 91 ALA A CA 1
ATOM 718 C C . ALA A 1 91 ? -10.496 14.631 -22.479 1.00 47.38 91 ALA A C 1
ATOM 720 O O . ALA A 1 91 ? -11.208 15.443 -21.887 1.00 47.38 91 ALA A O 1
ATOM 721 N N . ASN A 1 92 ? -9.429 14.969 -23.206 1.00 44.59 92 ASN A N 1
ATOM 722 C CA . ASN A 1 92 ? -9.096 16.339 -23.581 1.00 44.59 92 ASN A CA 1
ATOM 723 C C . ASN A 1 92 ? -10.384 17.032 -24.061 1.00 44.59 92 ASN A C 1
ATOM 725 O O . ASN A 1 92 ? -10.912 16.677 -25.117 1.00 44.59 92 ASN A O 1
ATOM 729 N N . ARG A 1 93 ? -10.902 17.971 -23.268 1.00 39.97 93 ARG A N 1
ATOM 730 C CA . ARG A 1 93 ? -11.756 19.052 -23.758 1.00 39.97 93 ARG A CA 1
ATOM 731 C C . ARG A 1 93 ? -10.897 20.293 -23.855 1.00 39.97 93 ARG A C 1
ATOM 733 O O . ARG A 1 93 ? -10.113 20.512 -22.906 1.00 39.97 93 ARG A O 1
#

Organism: NCBI:txid2015348

Radius of gyration: 15.58 Å; chains: 1; bounding box: 29×37×42 Å